Protein AF-A0A3D5KQB4-F1 (afdb_monomer)

Foldseek 3Di:
DVVVVVVVVVCVLLCVVVLVVQLVVVVVVCVVVVHDFDPLNSLLSSLVRSLVVLVVLLVVLVVDPDCDPDPSSNVCVVCVVVSVVVSVVSVVSSVVSVVVGDPVCVVVVVVVVVVVVVVVVVVVVVVVVD

Secondary structure (DSSP, 8-state):
-HHHHHHHHHHHHTTHHHHHHHHHHHHHHHHHTT----HHHHHHHHHHHHHHHHHHHHHHHHH--SPPSSHHHHHHHHTHHHHHHHHHHHHHHHHHHTTTS-HHHHHHHHHHHHHHHHHHHHHHHHHHT-

pLDDT: mean 89.69, std 10.33, range [49.34, 98.19]

Mean predicted aligned error: 5.53 Å

Radius of gyration: 17.67 Å; Cα contacts (8 Å, |Δi|>4): 71; chains: 1; bounding box: 45×29×46 Å

Solvent-accessible surface area (backbone atoms only — not comparable to full-atom values): 7120 Å² total; per-residue (Å²): 110,69,69,59,53,54,51,52,49,50,35,53,62,68,36,48,56,60,20,50,50,53,42,52,50,53,52,50,51,25,61,74,71,72,48,87,78,55,68,45,49,49,52,32,52,28,42,53,49,36,45,53,54,51,50,51,49,46,56,50,28,68,69,52,88,59,90,54,90,48,71,57,44,39,53,37,51,76,40,37,72,60,55,49,53,52,45,53,52,48,51,52,52,36,59,58,30,58,78,71,36,57,67,66,61,54,53,54,48,50,55,52,51,50,53,51,49,51,51,52,51,52,52,52,51,58,60,74,78,107

Structure (mmCIF, N/CA/C/O backbone):
data_AF-A0A3D5KQB4-F1
#
_entry.id   AF-A0A3D5KQB4-F1
#
loop_
_atom_site.group_PDB
_atom_site.id
_atom_site.type_symbol
_atom_site.label_atom_id
_atom_site.label_alt_id
_atom_site.label_comp_id
_atom_site.label_asym_id
_atom_site.label_entity_id
_atom_site.label_seq_id
_atom_site.pdbx_PDB_ins_code
_atom_site.Cartn_x
_atom_site.Cartn_y
_atom_site.Cartn_z
_atom_site.occupancy
_atom_site.B_iso_or_equiv
_atom_site.auth_seq_id
_atom_site.auth_comp_id
_atom_site.auth_asym_id
_atom_site.auth_atom_id
_atom_site.pdbx_PDB_model_num
ATOM 1 N N . MET A 1 1 ? 11.284 -7.329 27.596 1.00 75.19 1 MET A N 1
ATOM 2 C CA . MET A 1 1 ? 10.362 -8.082 26.713 1.00 75.19 1 MET A CA 1
ATOM 3 C C . MET A 1 1 ? 9.070 -7.320 26.430 1.00 75.19 1 MET A C 1
ATOM 5 O O . MET A 1 1 ? 8.734 -7.158 25.266 1.00 75.19 1 MET A O 1
ATOM 9 N N . GLU A 1 2 ? 8.393 -6.756 27.435 1.00 84.62 2 GLU A N 1
ATOM 10 C CA . GLU A 1 2 ? 7.126 -6.022 27.232 1.00 84.62 2 GLU A CA 1
ATOM 11 C C . GLU A 1 2 ? 7.194 -4.862 26.224 1.00 84.62 2 GLU A C 1
ATOM 13 O O . GLU A 1 2 ? 6.299 -4.716 25.395 1.00 84.62 2 GLU A O 1
ATOM 18 N N . LYS A 1 3 ? 8.268 -4.058 26.248 1.00 87.88 3 LYS A N 1
ATOM 19 C CA . LYS A 1 3 ? 8.459 -2.948 25.293 1.00 87.88 3 LYS A CA 1
ATOM 20 C C . LYS A 1 3 ? 8.483 -3.429 23.836 1.00 87.88 3 LYS A C 1
ATOM 22 O O . LYS A 1 3 ? 7.885 -2.791 22.978 1.00 87.88 3 LYS A O 1
ATOM 27 N N . LEU A 1 4 ? 9.121 -4.573 23.579 1.00 88.69 4 LEU A N 1
ATOM 28 C CA . LEU A 1 4 ? 9.220 -5.170 22.246 1.00 88.69 4 LEU A CA 1
ATOM 29 C C . LEU A 1 4 ? 7.846 -5.644 21.751 1.00 88.69 4 LEU A C 1
ATOM 31 O O . LEU A 1 4 ? 7.466 -5.375 20.617 1.00 88.69 4 LEU A O 1
ATOM 35 N N . ILE A 1 5 ? 7.070 -6.280 22.633 1.00 88.38 5 ILE A N 1
ATOM 36 C CA . ILE A 1 5 ? 5.712 -6.753 22.330 1.00 88.38 5 ILE A CA 1
ATOM 37 C C . ILE A 1 5 ? 4.782 -5.573 22.028 1.00 88.38 5 ILE A C 1
ATOM 39 O O . ILE A 1 5 ? 4.009 -5.630 21.074 1.00 88.38 5 ILE A O 1
ATOM 43 N N . ARG A 1 6 ? 4.863 -4.485 22.806 1.00 87.50 6 ARG A N 1
ATOM 44 C CA . ARG A 1 6 ? 4.078 -3.264 22.551 1.00 87.50 6 ARG A CA 1
ATOM 45 C C . ARG A 1 6 ? 4.448 -2.619 21.217 1.00 87.50 6 ARG A C 1
ATOM 47 O O . ARG A 1 6 ? 3.557 -2.209 20.482 1.00 87.50 6 ARG A O 1
ATOM 54 N N . PHE A 1 7 ? 5.739 -2.567 20.895 1.00 88.19 7 PHE A N 1
ATOM 55 C CA . PHE A 1 7 ? 6.213 -2.038 19.619 1.00 88.19 7 PHE A CA 1
ATOM 56 C C . PHE A 1 7 ? 5.708 -2.867 18.433 1.00 88.19 7 PHE A C 1
ATOM 58 O O . PHE A 1 7 ? 5.113 -2.316 17.512 1.00 88.19 7 PHE A O 1
ATOM 65 N N . TYR A 1 8 ? 5.848 -4.195 18.494 1.00 88.00 8 TYR A N 1
ATOM 66 C CA . TYR A 1 8 ? 5.308 -5.091 17.470 1.00 88.00 8 TYR A CA 1
ATOM 67 C C . TYR A 1 8 ? 3.790 -4.935 17.316 1.00 88.00 8 TYR A C 1
ATOM 69 O O . TYR A 1 8 ? 3.277 -4.857 16.203 1.00 88.00 8 TYR A O 1
ATOM 77 N N . ARG A 1 9 ? 3.065 -4.817 18.434 1.00 88.00 9 ARG A N 1
ATOM 78 C CA . ARG A 1 9 ? 1.617 -4.597 18.415 1.00 88.00 9 ARG A CA 1
ATOM 79 C C . ARG A 1 9 ? 1.245 -3.303 17.698 1.00 88.00 9 ARG A C 1
ATOM 81 O O . ARG A 1 9 ? 0.286 -3.303 16.938 1.00 88.00 9 ARG A O 1
ATOM 88 N N . LEU A 1 10 ? 1.997 -2.221 17.902 1.00 87.44 10 LEU A N 1
ATOM 89 C CA . LEU A 1 10 ? 1.764 -0.963 17.193 1.00 87.44 10 LEU A CA 1
ATOM 90 C C . LEU A 1 10 ? 1.974 -1.120 15.680 1.00 87.44 10 LEU A C 1
ATOM 92 O O . LEU A 1 10 ? 1.133 -0.665 14.908 1.00 87.44 10 LEU A O 1
ATOM 96 N N . LEU A 1 11 ? 3.050 -1.798 15.263 1.00 90.38 11 LEU A N 1
ATOM 97 C CA . LEU A 1 11 ? 3.305 -2.081 13.846 1.00 90.38 11 LEU A CA 1
ATOM 98 C C . LEU A 1 11 ? 2.168 -2.890 13.219 1.00 90.38 11 LEU A C 1
ATOM 100 O O . LEU A 1 11 ? 1.709 -2.542 12.136 1.00 90.38 11 LEU A O 1
ATOM 104 N N . ASN A 1 12 ? 1.682 -3.912 13.922 1.00 90.06 12 ASN A N 1
ATOM 105 C CA . ASN A 1 12 ? 0.568 -4.739 13.471 1.00 90.06 12 ASN A CA 1
ATOM 106 C C . ASN A 1 12 ? -0.759 -3.961 13.415 1.00 90.06 12 ASN A C 1
ATOM 108 O O . ASN A 1 12 ? -1.519 -4.092 12.458 1.00 90.06 12 ASN A O 1
ATOM 112 N N . ILE A 1 13 ? -1.032 -3.099 14.403 1.00 88.62 13 ILE A N 1
ATOM 113 C CA . ILE A 1 13 ? -2.219 -2.230 14.397 1.00 88.62 13 ILE A CA 1
ATOM 114 C C . ILE A 1 13 ? -2.198 -1.319 13.168 1.00 88.62 13 ILE A C 1
ATOM 116 O O . ILE A 1 13 ? -3.222 -1.194 12.502 1.00 88.62 13 ILE A O 1
ATOM 120 N N . LEU A 1 14 ? -1.041 -0.736 12.849 1.00 90.31 14 LEU A N 1
ATOM 121 C CA . LEU A 1 14 ? -0.833 0.132 11.688 1.00 90.31 14 LEU A CA 1
ATOM 122 C C . LEU A 1 14 ? -0.602 -0.634 10.372 1.00 90.31 14 LEU A C 1
ATOM 124 O O . LEU A 1 14 ? -0.347 -0.005 9.348 1.00 90.31 14 LEU A O 1
ATOM 128 N N . SER A 1 15 ? -0.684 -1.969 10.387 1.00 93.81 15 SER A N 1
ATOM 129 C CA . SER A 1 15 ? -0.481 -2.860 9.232 1.00 93.81 15 SER A CA 1
ATOM 130 C C . SER A 1 15 ? 0.896 -2.738 8.553 1.00 93.81 15 SER A C 1
ATOM 132 O O . SER A 1 15 ? 1.048 -3.058 7.375 1.00 93.81 15 SER A O 1
ATOM 134 N N . ILE A 1 16 ? 1.917 -2.280 9.284 1.00 94.44 16 ILE A N 1
ATOM 135 C CA . ILE A 1 16 ? 3.280 -2.088 8.762 1.00 94.44 16 ILE A CA 1
ATOM 136 C C . ILE A 1 16 ? 3.962 -3.429 8.476 1.00 94.44 16 ILE A C 1
ATOM 138 O O . ILE A 1 16 ? 4.724 -3.553 7.521 1.00 94.44 16 ILE A O 1
ATOM 142 N N . ASP A 1 17 ? 3.670 -4.445 9.283 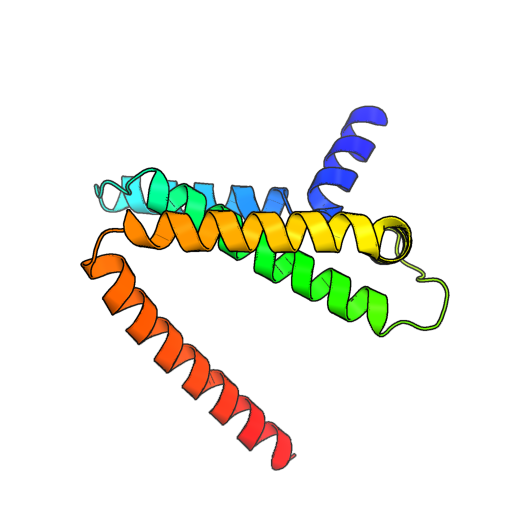1.00 94.94 17 ASP A N 1
ATOM 143 C CA . ASP A 1 17 ? 4.114 -5.823 9.071 1.00 94.94 17 ASP A CA 1
ATOM 144 C C . ASP A 1 17 ? 3.618 -6.386 7.732 1.00 94.94 17 ASP A C 1
ATOM 146 O O . ASP A 1 17 ? 4.405 -6.949 6.971 1.00 94.94 17 ASP A O 1
ATOM 150 N N . VAL A 1 18 ? 2.342 -6.163 7.406 1.00 95.56 18 VAL A N 1
ATOM 151 C CA . VAL A 1 18 ? 1.742 -6.565 6.126 1.00 95.56 18 VAL A CA 1
ATOM 152 C C . VAL A 1 18 ? 2.399 -5.826 4.959 1.00 95.56 18 VAL A C 1
ATOM 154 O O . VAL A 1 18 ? 2.775 -6.452 3.967 1.00 95.56 18 VAL A O 1
ATOM 157 N N . THR A 1 19 ? 2.604 -4.512 5.088 1.00 97.25 19 THR A N 1
ATOM 158 C CA . THR A 1 19 ? 3.286 -3.695 4.074 1.00 97.25 19 THR A CA 1
ATOM 159 C C . THR A 1 19 ? 4.707 -4.184 3.797 1.00 97.25 19 THR A C 1
ATOM 161 O O . THR A 1 19 ? 5.083 -4.382 2.640 1.00 97.25 19 THR A O 1
ATOM 164 N N . ILE A 1 20 ? 5.499 -4.422 4.848 1.00 97.12 20 ILE A N 1
ATOM 165 C CA . ILE A 1 20 ? 6.862 -4.953 4.715 1.00 97.12 20 ILE A CA 1
ATOM 166 C C . ILE A 1 20 ? 6.821 -6.345 4.083 1.00 97.12 20 ILE A C 1
ATOM 168 O O . ILE A 1 20 ? 7.604 -6.620 3.176 1.00 97.12 20 ILE A O 1
ATOM 172 N N . GLY A 1 21 ? 5.886 -7.199 4.507 1.00 97.75 21 GLY A N 1
ATOM 173 C CA . GLY A 1 21 ? 5.690 -8.525 3.929 1.00 97.75 21 GLY A CA 1
ATOM 174 C C . GLY A 1 21 ? 5.453 -8.474 2.419 1.00 97.75 21 GLY A C 1
ATOM 175 O O . GLY A 1 21 ? 6.097 -9.219 1.682 1.00 97.75 21 GLY A O 1
ATOM 176 N N . ALA A 1 22 ? 4.616 -7.551 1.938 1.00 97.81 22 ALA A N 1
ATOM 177 C CA . ALA A 1 22 ? 4.357 -7.376 0.509 1.00 97.81 22 ALA A CA 1
ATOM 178 C C . ALA A 1 22 ? 5.615 -6.955 -0.272 1.00 97.81 22 ALA A C 1
ATOM 180 O O . ALA A 1 22 ? 5.928 -7.544 -1.310 1.00 97.81 22 ALA A O 1
ATOM 181 N N . VAL A 1 23 ? 6.376 -5.984 0.245 1.00 98.00 23 VAL A N 1
ATOM 182 C CA . VAL A 1 23 ? 7.628 -5.522 -0.381 1.00 98.00 23 VAL A CA 1
ATOM 183 C C . VAL A 1 23 ? 8.681 -6.632 -0.396 1.00 98.00 23 VAL A C 1
ATOM 185 O O . VAL A 1 23 ? 9.314 -6.864 -1.426 1.00 98.00 23 VAL A O 1
ATOM 188 N N . VAL A 1 24 ? 8.842 -7.366 0.710 1.00 98.12 24 VAL A N 1
ATOM 189 C CA . VAL A 1 24 ? 9.765 -8.508 0.798 1.00 98.12 24 VAL A CA 1
ATOM 190 C C . VAL A 1 24 ? 9.373 -9.604 -0.192 1.00 98.12 24 VAL A C 1
ATOM 192 O O . VAL A 1 24 ? 10.247 -10.116 -0.888 1.00 98.12 24 VAL A O 1
ATOM 195 N N . CYS A 1 25 ? 8.081 -9.923 -0.324 1.00 98.00 25 CYS A N 1
ATOM 196 C CA . CYS A 1 25 ? 7.599 -10.875 -1.328 1.00 98.00 25 CYS A CA 1
ATOM 197 C C . CYS A 1 25 ? 7.945 -10.418 -2.751 1.00 98.00 25 CYS A C 1
ATOM 199 O O . CYS A 1 25 ? 8.469 -11.203 -3.540 1.00 98.00 25 CYS A O 1
ATOM 201 N N . ALA A 1 26 ? 7.716 -9.144 -3.077 1.00 97.12 26 ALA A N 1
ATOM 202 C CA . ALA A 1 26 ? 8.067 -8.603 -4.388 1.00 97.12 26 ALA A CA 1
ATOM 203 C C . ALA A 1 26 ? 9.577 -8.681 -4.655 1.00 97.12 26 ALA A C 1
ATOM 205 O O . ALA A 1 26 ? 9.989 -9.094 -5.736 1.00 97.12 26 ALA A O 1
ATOM 206 N N . MET A 1 27 ? 10.411 -8.353 -3.665 1.00 97.75 27 MET A N 1
ATOM 207 C CA . MET A 1 27 ? 11.868 -8.479 -3.774 1.00 97.75 27 MET A CA 1
ATOM 208 C C . MET A 1 27 ? 12.328 -9.937 -3.901 1.00 97.75 27 MET A C 1
ATOM 210 O O . MET A 1 27 ? 13.281 -10.213 -4.629 1.00 97.75 27 ME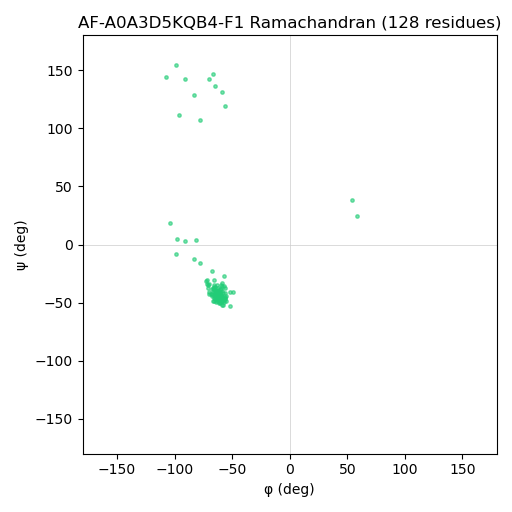T A O 1
ATOM 214 N N . PHE A 1 28 ? 11.664 -10.872 -3.221 1.00 98.19 28 PHE A N 1
ATOM 215 C CA . PHE A 1 28 ? 11.926 -12.302 -3.357 1.00 98.19 28 PHE A CA 1
ATOM 216 C C . PHE A 1 28 ? 11.669 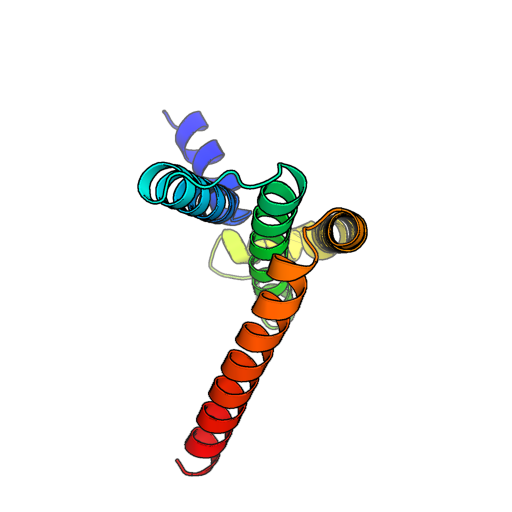-12.769 -4.794 1.00 98.19 28 PHE A C 1
ATOM 218 O O . PHE A 1 28 ? 12.559 -13.355 -5.409 1.00 98.19 28 PHE A O 1
ATOM 225 N N . PHE A 1 29 ? 10.509 -12.435 -5.368 1.00 97.44 29 PHE A N 1
ATOM 226 C CA . PHE A 1 29 ? 10.204 -12.767 -6.762 1.00 97.44 29 PHE A CA 1
ATOM 227 C C . PHE A 1 29 ? 11.116 -12.043 -7.754 1.00 97.44 29 PHE A C 1
ATOM 229 O O . PHE A 1 29 ? 11.540 -12.645 -8.736 1.00 97.44 29 PHE A O 1
ATOM 236 N N . ALA A 1 30 ? 11.484 -10.791 -7.474 1.00 96.88 30 ALA A N 1
ATOM 237 C CA . ALA A 1 30 ? 12.453 -10.053 -8.278 1.00 96.88 30 ALA A CA 1
ATOM 238 C C . ALA A 1 30 ? 13.788 -10.801 -8.377 1.00 96.88 30 ALA A C 1
ATOM 240 O O . ALA A 1 30 ? 14.337 -10.961 -9.465 1.00 96.88 30 ALA A O 1
ATOM 241 N N . ARG A 1 31 ? 14.278 -11.329 -7.246 1.00 97.38 31 ARG A N 1
ATOM 242 C CA . ARG A 1 31 ? 15.485 -12.163 -7.218 1.00 97.38 31 ARG A CA 1
ATOM 243 C C . ARG A 1 31 ? 15.284 -13.500 -7.924 1.00 97.38 31 ARG A C 1
ATOM 245 O O . ARG A 1 31 ? 16.157 -13.896 -8.688 1.00 97.38 31 ARG A O 1
ATOM 252 N N . LEU A 1 32 ? 14.158 -14.173 -7.688 1.00 98.19 32 LEU A N 1
ATOM 253 C CA . LEU A 1 32 ? 13.861 -15.483 -8.272 1.00 98.19 32 LEU A CA 1
ATOM 254 C C . LEU A 1 32 ? 13.821 -15.436 -9.806 1.00 98.19 32 LEU A C 1
ATOM 256 O O . LEU A 1 32 ? 14.406 -16.293 -10.460 1.00 98.19 32 LEU A O 1
ATOM 260 N N . PHE A 1 33 ? 13.171 -14.419 -10.372 1.00 97.38 33 PHE A N 1
ATOM 261 C CA . PHE A 1 33 ? 13.041 -14.230 -11.819 1.00 97.38 33 PHE A CA 1
ATOM 262 C C . PHE A 1 33 ? 14.154 -13.372 -12.433 1.00 97.38 33 PHE A C 1
ATOM 264 O O . PHE A 1 33 ? 14.109 -13.088 -13.626 1.00 97.38 33 PHE A O 1
ATOM 271 N N . GLN A 1 34 ? 15.141 -12.952 -11.634 1.00 97.19 34 GLN A N 1
ATOM 272 C CA . GLN A 1 34 ? 16.255 -12.097 -12.063 1.00 97.19 34 GLN A CA 1
ATOM 273 C C . GLN A 1 34 ? 15.800 -10.788 -12.738 1.00 97.19 34 GLN A C 1
ATOM 275 O O . GLN A 1 34 ? 16.409 -10.313 -13.695 1.00 97.19 34 GLN A O 1
ATOM 280 N N . VAL A 1 35 ? 14.725 -10.181 -12.226 1.00 95.00 35 VAL A N 1
ATOM 281 C CA . VAL A 1 35 ? 14.181 -8.911 -12.724 1.00 95.00 35 VAL A CA 1
ATOM 282 C C . VAL A 1 35 ? 14.469 -7.766 -11.759 1.00 95.00 35 VAL A C 1
ATOM 284 O O . VAL A 1 35 ? 14.402 -7.914 -10.540 1.00 95.00 35 VAL A O 1
ATOM 287 N N . THR A 1 36 ? 14.734 -6.579 -12.302 1.00 93.56 36 THR A N 1
ATOM 288 C CA . THR A 1 36 ? 14.982 -5.375 -11.497 1.00 93.56 36 THR A CA 1
ATOM 289 C C . THR A 1 36 ? 13.712 -4.543 -11.358 1.00 93.56 36 THR A C 1
ATOM 291 O O . THR A 1 36 ? 13.262 -3.901 -12.314 1.00 93.56 36 THR A O 1
ATOM 294 N N . ILE A 1 37 ? 13.166 -4.488 -10.143 1.00 93.50 37 ILE A N 1
ATOM 295 C CA . ILE A 1 37 ? 12.072 -3.576 -9.794 1.00 93.50 37 ILE A CA 1
ATOM 296 C C . ILE A 1 37 ? 12.669 -2.206 -9.456 1.00 93.50 37 ILE A C 1
ATOM 298 O O . ILE A 1 37 ? 13.596 -2.105 -8.654 1.00 93.50 37 ILE A O 1
ATOM 302 N N . LEU A 1 38 ? 12.152 -1.143 -10.078 1.00 93.88 38 LEU A N 1
ATOM 303 C CA . LEU A 1 38 ? 12.575 0.218 -9.744 1.00 93.88 38 LEU A CA 1
ATOM 304 C C . LEU A 1 38 ? 12.125 0.580 -8.319 1.00 93.88 38 LEU A C 1
ATOM 306 O O . LEU A 1 38 ? 11.021 0.189 -7.932 1.00 93.88 38 LEU A O 1
ATOM 310 N N . PRO A 1 39 ? 12.900 1.389 -7.573 1.00 94.81 39 PRO A N 1
ATOM 311 C CA . PRO A 1 39 ? 12.526 1.813 -6.223 1.00 94.81 39 PRO A CA 1
ATOM 312 C C . PRO A 1 39 ? 11.120 2.417 -6.146 1.00 94.81 39 PRO A C 1
ATOM 314 O O . PRO A 1 39 ? 10.361 2.073 -5.248 1.00 94.81 39 PRO A O 1
ATOM 317 N N . TYR A 1 40 ? 10.736 3.230 -7.134 1.00 94.75 40 TYR A N 1
ATOM 318 C CA . TYR A 1 40 ? 9.406 3.842 -7.225 1.00 94.75 40 TYR A CA 1
ATOM 319 C C . TYR A 1 40 ? 8.270 2.806 -7.261 1.00 94.75 40 TYR A C 1
ATOM 321 O O . TYR A 1 40 ? 7.232 3.005 -6.642 1.00 94.75 40 TYR A O 1
ATOM 329 N N . GLY A 1 41 ? 8.487 1.657 -7.913 1.00 93.88 41 GLY A N 1
ATOM 330 C CA . GLY A 1 41 ? 7.518 0.558 -7.935 1.00 93.88 41 GLY A CA 1
ATOM 331 C C . GLY A 1 41 ? 7.398 -0.160 -6.589 1.00 93.88 41 GLY A C 1
ATOM 332 O O . GLY A 1 41 ? 6.296 -0.519 -6.189 1.00 93.88 41 GLY A O 1
ATOM 333 N N . LEU A 1 42 ? 8.508 -0.330 -5.860 1.00 96.00 42 LEU A N 1
ATOM 334 C CA . LEU A 1 42 ? 8.485 -0.911 -4.510 1.00 96.00 42 LEU A CA 1
ATOM 335 C C . LEU A 1 42 ? 7.839 0.037 -3.493 1.00 96.00 42 LEU A C 1
ATOM 337 O O . LEU A 1 42 ? 7.065 -0.411 -2.649 1.00 96.00 42 LEU A O 1
ATOM 341 N N . ILE A 1 43 ? 8.134 1.338 -3.590 1.00 96.31 43 ILE A N 1
ATOM 342 C CA . ILE A 1 43 ? 7.510 2.375 -2.760 1.00 96.31 43 ILE A CA 1
ATOM 343 C C . ILE A 1 43 ? 6.008 2.408 -3.029 1.00 96.31 43 IL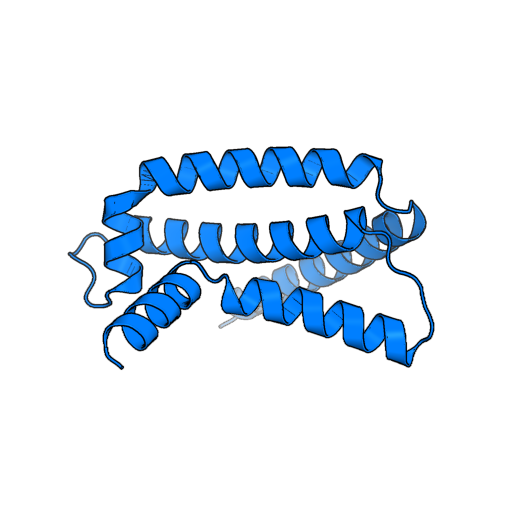E A C 1
ATOM 345 O O . ILE A 1 43 ? 5.236 2.369 -2.076 1.00 96.31 43 ILE A O 1
ATOM 349 N N . SER A 1 44 ? 5.602 2.416 -4.302 1.00 95.94 44 SER A N 1
ATOM 350 C CA . SER A 1 44 ? 4.187 2.417 -4.669 1.00 95.94 44 SER A CA 1
ATOM 351 C C . SER A 1 44 ? 3.474 1.161 -4.168 1.00 95.94 44 SER A C 1
ATOM 353 O O . SER A 1 44 ? 2.468 1.270 -3.480 1.00 95.94 44 SER A O 1
ATOM 355 N N . LEU A 1 45 ? 4.057 -0.032 -4.352 1.00 96.06 45 LEU A N 1
ATOM 356 C CA . LEU A 1 45 ? 3.508 -1.274 -3.794 1.00 96.06 45 LEU A CA 1
ATOM 357 C C . LEU A 1 45 ? 3.304 -1.187 -2.273 1.00 96.06 45 LEU A C 1
ATOM 359 O O . LEU A 1 45 ? 2.236 -1.534 -1.769 1.00 96.06 45 LEU A O 1
ATOM 363 N N . GLY A 1 46 ? 4.321 -0.729 -1.539 1.00 97.69 46 GLY A N 1
ATOM 364 C CA . GLY A 1 46 ? 4.242 -0.607 -0.087 1.00 97.69 46 GLY A CA 1
ATOM 365 C C . GLY A 1 46 ? 3.183 0.405 0.362 1.00 97.69 46 GLY A C 1
ATOM 366 O O . GLY A 1 46 ? 2.382 0.108 1.252 1.00 97.69 46 GLY A O 1
ATOM 367 N N . LEU A 1 47 ? 3.144 1.578 -0.276 1.00 97.56 47 LEU A N 1
ATOM 368 C CA . LEU A 1 47 ? 2.156 2.615 0.011 1.00 97.56 47 LEU A CA 1
ATOM 369 C C . LEU A 1 47 ? 0.745 2.144 -0.322 1.00 97.56 47 LEU A C 1
ATOM 371 O O . LEU A 1 47 ? -0.115 2.228 0.546 1.00 97.56 47 LEU A O 1
ATOM 375 N N . THR A 1 48 ? 0.510 1.584 -1.508 1.00 96.69 48 THR A N 1
ATOM 376 C CA . THR A 1 48 ? -0.802 1.070 -1.915 1.00 96.69 48 THR A CA 1
ATOM 377 C C . THR A 1 48 ? -1.321 0.023 -0.923 1.00 96.69 48 THR A C 1
ATOM 379 O O . THR A 1 48 ? -2.462 0.122 -0.472 1.00 96.69 48 THR A O 1
ATOM 382 N N . VAL A 1 49 ? -0.493 -0.952 -0.517 1.00 97.44 49 VAL A N 1
ATOM 383 C CA . VAL A 1 49 ? -0.887 -1.959 0.489 1.00 97.44 49 VAL A CA 1
ATOM 384 C C . VAL A 1 49 ? -1.243 -1.287 1.814 1.00 97.44 49 VAL A C 1
ATOM 386 O O . VAL A 1 49 ? -2.303 -1.559 2.379 1.00 97.44 49 VAL A O 1
ATOM 389 N N . TRP A 1 50 ? -0.400 -0.370 2.291 1.00 98.00 50 TRP A N 1
ATOM 390 C CA . TRP A 1 50 ? -0.654 0.347 3.538 1.00 98.00 50 TRP A CA 1
ATOM 391 C C . TRP A 1 50 ? -1.940 1.188 3.484 1.00 98.00 50 TRP A C 1
ATOM 393 O O . TRP A 1 50 ? -2.727 1.171 4.432 1.00 98.00 50 TRP A O 1
ATOM 403 N N . ILE A 1 51 ? -2.178 1.883 2.368 1.00 97.56 51 ILE A N 1
ATOM 404 C CA . ILE A 1 51 ? -3.365 2.704 2.107 1.00 97.56 51 ILE A CA 1
ATOM 405 C C . ILE A 1 51 ? -4.623 1.839 2.160 1.00 97.56 51 ILE A C 1
ATOM 407 O O . ILE A 1 51 ? -5.559 2.192 2.872 1.00 97.56 51 ILE A O 1
ATOM 411 N N . ILE A 1 52 ? -4.646 0.702 1.454 1.00 95.69 52 ILE A N 1
ATOM 412 C CA . ILE A 1 52 ? -5.814 -0.190 1.404 1.00 95.69 52 ILE A CA 1
ATOM 413 C C . ILE A 1 52 ? -6.162 -0.702 2.804 1.00 95.69 52 ILE A C 1
ATOM 415 O O . ILE A 1 52 ? -7.312 -0.586 3.224 1.00 95.69 52 ILE A O 1
ATOM 419 N N . TYR A 1 53 ? -5.177 -1.213 3.549 1.00 94.31 53 TYR A N 1
ATOM 420 C CA . TYR A 1 53 ? -5.416 -1.732 4.898 1.00 94.31 53 TYR A CA 1
ATOM 421 C C . TYR A 1 53 ? -5.833 -0.627 5.875 1.00 94.31 53 TYR A C 1
ATOM 423 O O . TYR A 1 53 ? -6.792 -0.798 6.622 1.00 94.31 53 TYR A O 1
ATOM 431 N N . THR A 1 54 ? -5.164 0.528 5.850 1.00 93.25 54 THR A N 1
ATOM 432 C CA . THR A 1 54 ? -5.503 1.650 6.739 1.00 93.25 54 THR A CA 1
ATOM 433 C C . THR A 1 54 ? -6.892 2.209 6.429 1.00 93.25 54 THR A C 1
ATOM 435 O O . THR A 1 54 ? -7.656 2.511 7.347 1.00 93.25 54 THR A O 1
ATOM 438 N N . ALA A 1 55 ? -7.252 2.323 5.147 1.00 93.62 55 ALA A N 1
ATOM 439 C CA . ALA A 1 55 ? -8.583 2.745 4.727 1.00 93.62 55 ALA A CA 1
ATOM 440 C C . ALA A 1 55 ? -9.660 1.764 5.209 1.00 93.62 55 ALA A C 1
ATOM 442 O O . ALA A 1 55 ? -10.667 2.207 5.757 1.00 93.62 55 ALA A O 1
ATOM 443 N N . ASP A 1 56 ? -9.433 0.455 5.069 1.00 90.00 56 ASP A N 1
ATOM 444 C CA . ASP A 1 56 ? -10.329 -0.594 5.566 1.00 90.00 56 ASP A CA 1
ATOM 445 C C . ASP A 1 56 ? -10.561 -0.466 7.084 1.00 90.00 56 ASP A C 1
ATOM 447 O O . ASP A 1 56 ? -11.704 -0.343 7.532 1.00 90.00 56 ASP A O 1
ATOM 451 N N . HIS A 1 57 ? -9.493 -0.322 7.886 1.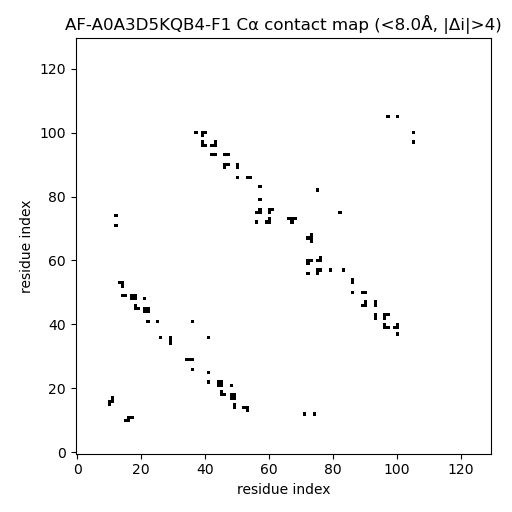00 88.38 57 HIS A N 1
ATOM 452 C CA . HIS A 1 57 ? -9.632 -0.143 9.343 1.00 88.38 57 HIS A CA 1
ATOM 453 C C . HIS A 1 57 ? -10.309 1.162 9.739 1.00 88.38 57 HIS A C 1
ATOM 455 O O . HIS A 1 57 ? -11.041 1.184 10.730 1.00 88.38 57 HIS A O 1
ATOM 461 N N . LEU A 1 58 ? -10.096 2.252 8.999 1.00 88.75 58 LEU A N 1
ATOM 462 C CA . LEU A 1 58 ? -10.805 3.508 9.246 1.00 88.75 58 LEU A CA 1
ATOM 463 C C . LEU A 1 58 ? -12.295 3.383 8.901 1.00 88.75 58 LEU A C 1
ATOM 465 O O . LEU A 1 58 ? -13.144 3.844 9.668 1.00 88.75 58 LEU A O 1
ATOM 469 N N . LEU A 1 59 ? -12.638 2.737 7.784 1.00 86.94 59 LEU A N 1
ATOM 470 C CA . LEU A 1 59 ? -14.029 2.489 7.403 1.00 86.94 59 LEU A CA 1
ATOM 471 C C . LEU A 1 59 ? -14.750 1.628 8.446 1.00 86.94 59 LEU A C 1
ATOM 473 O O . LEU A 1 59 ? -15.885 1.943 8.813 1.00 86.94 59 LEU A O 1
ATOM 477 N N . ASP A 1 60 ? -14.090 0.602 8.973 1.00 84.50 60 ASP A N 1
ATOM 478 C CA . ASP A 1 60 ? -14.643 -0.244 10.030 1.00 84.50 60 ASP A CA 1
ATOM 479 C C . ASP A 1 60 ? -14.753 0.494 11.367 1.00 84.50 60 ASP A C 1
ATOM 481 O O . ASP A 1 60 ? -15.802 0.454 12.016 1.00 84.50 60 ASP A O 1
ATOM 485 N N . ALA A 1 61 ? -13.736 1.276 11.741 1.00 82.31 61 ALA A N 1
ATOM 486 C CA . ALA A 1 61 ? -13.775 2.133 12.925 1.00 82.31 61 ALA A CA 1
ATOM 487 C C . ALA A 1 61 ? -14.950 3.127 12.893 1.00 82.31 61 ALA A C 1
ATOM 489 O O . ALA A 1 61 ? -15.552 3.386 13.938 1.00 82.31 61 ALA A O 1
ATOM 490 N N . ARG A 1 62 ? -15.307 3.645 11.706 1.00 79.94 62 ARG A N 1
ATOM 491 C CA . ARG A 1 62 ? -16.454 4.548 11.503 1.00 79.94 62 ARG A CA 1
ATOM 492 C C . ARG A 1 62 ? -17.806 3.839 11.628 1.00 79.94 62 ARG A C 1
ATOM 494 O O . ARG A 1 62 ? -18.768 4.454 12.081 1.00 79.94 62 ARG A O 1
ATOM 501 N N . LYS A 1 63 ? -17.912 2.573 11.212 1.00 75.81 63 LYS A N 1
ATOM 502 C CA . LYS A 1 63 ? -19.173 1.807 11.269 1.00 75.81 63 LYS A CA 1
ATOM 503 C C . LYS A 1 63 ? -19.542 1.403 12.700 1.00 75.81 63 LYS A C 1
ATOM 505 O O . LYS A 1 63 ? -20.724 1.334 13.038 1.00 75.81 63 LYS A O 1
ATOM 510 N N . ILE A 1 64 ? -18.555 1.171 13.561 1.00 72.00 64 ILE A N 1
ATOM 511 C CA . ILE A 1 64 ? -18.780 0.726 14.940 1.00 72.00 64 ILE A CA 1
ATOM 512 C C . ILE A 1 64 ? -19.208 1.916 15.823 1.00 72.00 64 ILE A C 1
ATOM 514 O O . ILE A 1 64 ? -18.394 2.753 16.192 1.00 72.00 64 ILE A O 1
ATOM 518 N N . HIS A 1 65 ? -20.489 1.967 16.208 1.00 55.94 65 HIS A N 1
ATOM 519 C CA . HIS A 1 65 ? -21.053 3.024 17.073 1.00 55.94 65 HIS A CA 1
ATOM 520 C C . HIS A 1 65 ? -20.835 2.791 18.583 1.00 55.94 65 HIS A C 1
ATOM 522 O O . HIS A 1 65 ? -21.061 3.690 19.389 1.00 55.94 65 HIS A O 1
ATOM 528 N N . LYS A 1 66 ? -20.410 1.588 18.991 1.00 58.12 66 LYS A N 1
ATOM 529 C CA . LYS A 1 66 ? -20.100 1.237 20.391 1.00 58.12 66 LYS A CA 1
ATOM 530 C C . LYS A 1 66 ? -18.585 1.323 20.637 1.00 58.12 66 LYS A C 1
ATOM 532 O O . LYS A 1 66 ? -17.826 1.146 19.689 1.00 58.12 66 LYS A O 1
ATOM 537 N N . PRO A 1 67 ? -18.103 1.555 21.872 1.00 56.91 67 PRO A N 1
ATOM 538 C CA . PRO A 1 67 ? -16.670 1.494 22.149 1.00 56.91 67 PRO A CA 1
ATOM 539 C C . PRO A 1 67 ? -16.129 0.125 21.728 1.00 56.91 67 PRO A C 1
ATOM 541 O O . PRO A 1 67 ? -16.592 -0.910 22.211 1.00 56.91 67 PRO A O 1
ATOM 544 N N . ALA A 1 68 ? -15.191 0.119 20.781 1.00 60.12 68 ALA A N 1
ATOM 545 C CA . ALA A 1 68 ? -14.730 -1.124 20.192 1.00 60.12 68 ALA A CA 1
ATOM 546 C C . ALA A 1 68 ? -14.017 -2.013 21.229 1.00 60.12 68 ALA A C 1
ATOM 548 O O . ALA A 1 68 ? -13.201 -1.552 22.040 1.00 60.12 68 ALA A O 1
ATOM 549 N N . SER A 1 69 ? -14.331 -3.309 21.191 1.00 61.22 69 SER A N 1
ATOM 550 C CA . SER A 1 69 ? -13.805 -4.319 22.116 1.00 61.22 69 SER A CA 1
ATOM 551 C C . SER A 1 69 ? -12.328 -4.637 21.867 1.00 61.22 69 SER A C 1
ATOM 553 O O . SER A 1 69 ? -11.597 -4.924 22.807 1.00 61.22 69 SER A O 1
ATOM 555 N N . THR A 1 70 ? -11.862 -4.536 20.619 1.00 71.44 70 THR A N 1
ATOM 556 C CA . THR A 1 70 ? -10.460 -4.795 20.252 1.00 71.44 70 THR A CA 1
ATOM 557 C C . THR A 1 70 ? -9.606 -3.526 20.314 1.00 71.44 70 THR A C 1
ATOM 559 O O . THR A 1 70 ? -10.049 -2.466 19.860 1.00 71.44 70 THR A O 1
ATOM 562 N N . GLU A 1 71 ? -8.350 -3.641 20.757 1.00 73.62 71 GLU A N 1
ATOM 563 C CA . GLU A 1 71 ? -7.396 -2.516 20.800 1.00 73.62 71 GLU A CA 1
ATOM 564 C C . GLU A 1 71 ? -7.195 -1.838 19.435 1.00 73.62 71 GLU A C 1
ATOM 566 O O . GLU A 1 71 ? -7.125 -0.612 19.365 1.00 73.62 71 GLU A O 1
ATOM 571 N N . ARG A 1 72 ? -7.182 -2.612 18.339 1.00 70.31 72 ARG A N 1
ATOM 572 C CA . ARG A 1 72 ? -6.989 -2.099 16.972 1.00 70.31 72 ARG A CA 1
ATOM 573 C C . ARG A 1 72 ? -8.054 -1.076 16.573 1.00 70.31 72 ARG A C 1
ATOM 575 O O . ARG A 1 72 ? -7.720 0.030 16.155 1.00 70.31 72 ARG A O 1
ATOM 582 N N . HIS A 1 73 ? -9.327 -1.427 16.735 1.00 73.31 73 HIS A N 1
ATOM 583 C CA . HIS A 1 73 ? -10.439 -0.535 16.406 1.00 73.31 73 HIS A CA 1
ATOM 584 C C . HIS A 1 73 ? -10.471 0.698 17.315 1.00 73.31 73 HIS A C 1
ATOM 586 O O . HIS A 1 73 ? -10.718 1.801 16.837 1.00 73.31 73 HIS A O 1
ATOM 592 N N . ARG A 1 74 ? -10.156 0.542 18.608 1.00 78.62 74 ARG A N 1
ATOM 593 C CA . ARG A 1 74 ? -10.089 1.668 19.551 1.00 78.62 74 ARG A CA 1
ATOM 594 C C . ARG A 1 74 ? -9.022 2.682 19.151 1.00 78.62 74 ARG A C 1
ATOM 596 O O . ARG A 1 74 ? -9.296 3.879 19.149 1.00 78.62 74 ARG A O 1
ATOM 603 N N . PHE A 1 75 ? -7.838 2.207 18.767 1.00 80.25 75 PHE A N 1
ATOM 604 C CA . PHE A 1 75 ? -6.755 3.068 18.300 1.00 80.25 75 PHE A CA 1
ATOM 605 C C . PHE A 1 75 ? -7.164 3.876 17.057 1.00 80.25 75 PHE A C 1
ATOM 607 O O . PHE A 1 75 ? -6.930 5.084 17.010 1.00 80.25 75 PHE A O 1
ATOM 614 N N . HIS A 1 76 ? -7.828 3.236 16.088 1.00 80.56 76 HIS A N 1
ATOM 615 C CA . HIS A 1 76 ? -8.291 3.894 14.860 1.00 80.56 76 HIS A CA 1
ATOM 616 C C . HIS A 1 76 ? -9.455 4.860 15.101 1.00 80.56 76 HIS A C 1
ATOM 618 O O . HIS A 1 76 ? -9.504 5.909 14.468 1.00 80.56 76 HIS A O 1
ATOM 624 N N . GLN A 1 77 ? -10.360 4.562 16.039 1.00 78.81 77 GLN A N 1
ATOM 625 C CA . GLN A 1 77 ? -11.423 5.488 16.442 1.00 78.81 77 GLN A CA 1
ATOM 626 C C . GLN A 1 77 ? -10.855 6.737 17.128 1.00 78.81 77 GLN A C 1
ATOM 628 O O . GLN A 1 77 ? -11.231 7.855 16.784 1.00 78.81 77 GLN A O 1
ATOM 633 N N . GLN A 1 78 ? -9.923 6.562 18.068 1.00 85.19 78 GLN A N 1
ATOM 634 C CA . GLN A 1 78 ? -9.322 7.669 18.822 1.00 85.19 78 GLN A CA 1
ATOM 635 C C . GLN A 1 78 ? -8.458 8.577 17.939 1.00 85.19 78 GLN A C 1
ATOM 637 O O . GLN A 1 78 ? -8.492 9.795 18.093 1.00 85.19 78 GLN A O 1
ATOM 642 N N . ASN A 1 79 ? -7.721 8.000 16.986 1.00 87.38 79 ASN A N 1
ATOM 643 C CA . ASN A 1 79 ? -6.792 8.731 16.121 1.00 87.38 79 ASN A CA 1
ATOM 644 C C . ASN A 1 79 ? -7.338 8.957 14.704 1.00 87.38 79 ASN A C 1
ATOM 646 O O . ASN A 1 79 ? -6.570 9.258 13.792 1.00 87.38 79 ASN A O 1
ATOM 650 N N . PHE A 1 80 ? -8.654 8.831 14.504 1.00 88.75 80 PHE A N 1
ATOM 651 C CA . PHE A 1 80 ? -9.279 8.790 13.180 1.00 88.75 80 PHE A CA 1
ATOM 652 C C . PHE A 1 80 ? -8.865 9.956 12.276 1.00 88.75 80 PHE A C 1
ATOM 654 O O . PHE A 1 80 ? -8.396 9.741 11.163 1.00 88.75 80 PHE A O 1
ATOM 661 N N . LYS A 1 81 ? -9.000 11.203 12.757 1.00 88.00 81 LYS A N 1
ATOM 662 C CA . LYS A 1 81 ? -8.674 12.403 11.963 1.00 88.00 81 LYS A CA 1
ATOM 663 C C . LYS A 1 81 ? -7.195 12.452 11.580 1.00 88.00 81 LYS A C 1
ATOM 665 O O . LYS A 1 81 ? -6.871 12.800 10.452 1.00 88.00 81 LYS A O 1
ATOM 670 N N . PHE A 1 82 ? -6.317 12.092 12.512 1.00 90.88 82 PHE A N 1
ATOM 671 C CA . PHE A 1 82 ? -4.875 12.073 12.285 1.00 90.88 82 PHE A CA 1
ATOM 672 C C . PHE A 1 82 ? -4.492 11.013 11.246 1.00 90.88 82 PHE A C 1
ATOM 674 O O . PHE A 1 82 ? -3.823 11.327 10.265 1.00 90.88 82 PHE A O 1
ATOM 681 N N . LEU A 1 83 ? -4.992 9.785 11.407 1.00 91.00 83 LEU A N 1
ATOM 682 C CA . LEU A 1 83 ? -4.762 8.696 10.457 1.00 91.00 83 LEU A CA 1
ATOM 683 C C . LEU A 1 83 ? -5.360 8.995 9.080 1.00 91.00 83 LEU A C 1
ATOM 685 O O . LEU A 1 83 ? -4.746 8.655 8.076 1.00 91.00 83 LEU A O 1
ATOM 689 N N . LEU A 1 84 ? -6.506 9.677 9.015 1.00 93.25 84 LEU A N 1
ATOM 690 C CA . LEU A 1 84 ? -7.101 10.109 7.752 1.00 93.25 84 LEU A CA 1
ATOM 691 C C . LEU A 1 84 ? -6.206 11.113 7.012 1.00 93.25 84 LEU A C 1
ATOM 693 O O . LEU A 1 84 ? -6.028 10.988 5.806 1.00 93.25 84 LEU A O 1
ATOM 697 N N . VAL A 1 85 ? -5.616 12.085 7.714 1.00 95.94 85 VAL A N 1
ATOM 698 C CA . VAL A 1 85 ? -4.674 13.035 7.097 1.00 95.94 85 VAL A CA 1
ATOM 699 C C . VAL A 1 85 ? -3.438 12.306 6.571 1.00 95.94 85 VAL A C 1
ATOM 701 O O . VAL A 1 85 ? -3.048 12.532 5.428 1.00 95.94 85 VAL A O 1
ATOM 704 N N . ILE A 1 86 ? -2.853 11.395 7.358 1.00 95.81 86 ILE A N 1
ATOM 705 C CA . ILE A 1 86 ? -1.705 10.592 6.904 1.00 95.81 86 ILE A CA 1
ATOM 706 C C . ILE A 1 86 ? -2.087 9.740 5.692 1.00 95.81 86 ILE A C 1
ATOM 708 O O . ILE A 1 86 ? -1.325 9.681 4.733 1.00 95.81 86 ILE A O 1
ATOM 712 N N . LEU A 1 87 ? -3.270 9.122 5.701 1.00 96.06 87 LEU A N 1
ATOM 713 C CA . LEU A 1 87 ? -3.778 8.340 4.577 1.00 96.06 87 LEU A CA 1
ATOM 714 C C . LEU A 1 87 ? -3.872 9.186 3.300 1.00 96.06 87 LEU A C 1
ATOM 716 O O . LEU A 1 87 ? -3.406 8.755 2.250 1.00 96.06 87 LEU A O 1
ATOM 720 N N . LEU A 1 88 ? -4.427 10.399 3.382 1.00 97.25 88 LEU A N 1
ATOM 721 C CA . LEU A 1 88 ? -4.535 11.306 2.234 1.00 97.25 88 LEU A CA 1
ATOM 722 C C . LEU A 1 88 ? -3.162 11.751 1.713 1.00 97.25 88 LEU A C 1
ATOM 724 O O . LEU A 1 88 ? -2.957 11.804 0.502 1.00 97.25 88 LEU A O 1
ATOM 728 N N . LEU A 1 89 ? -2.210 12.025 2.609 1.00 97.44 89 LEU A N 1
ATOM 729 C CA . LEU A 1 89 ? -0.831 12.331 2.222 1.00 97.44 89 LEU A CA 1
ATOM 730 C C . LEU A 1 89 ? -0.156 11.129 1.552 1.00 97.44 89 LEU A C 1
ATOM 732 O O . LEU A 1 89 ? 0.511 11.299 0.535 1.00 97.44 89 LEU A O 1
ATOM 736 N N . ALA A 1 90 ? -0.359 9.919 2.075 1.00 97.12 90 ALA A N 1
ATOM 737 C CA . ALA A 1 90 ? 0.162 8.697 1.473 1.00 97.12 90 ALA A CA 1
ATOM 738 C C . ALA A 1 90 ? -0.416 8.473 0.069 1.00 97.12 90 ALA A C 1
ATOM 740 O O . ALA A 1 90 ? 0.347 8.177 -0.844 1.00 97.12 90 ALA A O 1
ATOM 741 N N . ILE A 1 91 ? -1.723 8.690 -0.127 1.00 97.81 91 ILE A N 1
ATOM 742 C CA . ILE A 1 91 ? -2.375 8.625 -1.446 1.00 97.81 91 ILE A CA 1
ATOM 743 C C . ILE A 1 91 ? -1.758 9.639 -2.411 1.00 97.81 91 ILE A C 1
ATOM 745 O O . ILE A 1 91 ? -1.476 9.295 -3.555 1.00 97.81 91 ILE A O 1
ATOM 749 N N . LEU A 1 92 ? -1.523 10.877 -1.966 1.00 97.81 92 LEU A N 1
ATOM 750 C CA . LEU A 1 92 ? -0.898 11.901 -2.803 1.00 97.81 92 LEU A CA 1
ATOM 751 C C . LEU A 1 92 ? 0.521 11.495 -3.221 1.00 97.81 92 LEU A C 1
ATOM 753 O O . LEU A 1 92 ? 0.873 11.603 -4.394 1.00 97.81 92 LEU A O 1
ATOM 757 N N . VAL A 1 93 ? 1.328 11.011 -2.273 1.00 97.06 93 VAL A N 1
ATOM 758 C CA . VAL A 1 93 ? 2.690 10.543 -2.558 1.00 97.06 93 VAL A CA 1
ATOM 759 C C . VAL A 1 93 ? 2.658 9.360 -3.522 1.00 97.06 93 VAL A C 1
ATOM 761 O O . VAL A 1 93 ? 3.403 9.372 -4.498 1.00 97.06 93 VAL A O 1
ATOM 764 N N . ASP A 1 94 ? 1.788 8.376 -3.295 1.00 96.62 94 ASP A N 1
ATOM 765 C CA . ASP A 1 94 ? 1.649 7.198 -4.157 1.00 96.62 94 ASP A CA 1
ATOM 766 C C . ASP A 1 94 ? 1.201 7.586 -5.577 1.00 96.62 94 ASP A C 1
ATOM 768 O O . ASP A 1 94 ? 1.781 7.140 -6.564 1.00 96.62 94 ASP A O 1
ATOM 772 N N . ALA A 1 95 ? 0.264 8.529 -5.707 1.00 95.81 95 ALA A N 1
ATOM 773 C CA . ALA A 1 95 ? -0.158 9.054 -7.004 1.00 95.81 95 ALA A CA 1
ATOM 774 C C . ALA A 1 95 ? 0.994 9.725 -7.775 1.00 95.81 95 ALA A C 1
ATOM 776 O O . ALA A 1 95 ? 1.103 9.555 -8.989 1.00 95.81 95 ALA A O 1
ATOM 777 N N . ILE A 1 96 ? 1.886 10.445 -7.085 1.00 96.06 96 ILE A N 1
ATOM 778 C CA . ILE A 1 96 ? 3.089 11.030 -7.698 1.00 96.06 96 ILE A CA 1
ATOM 779 C C . ILE A 1 96 ? 4.055 9.929 -8.161 1.00 96.06 96 ILE A C 1
ATOM 781 O O . ILE A 1 96 ? 4.658 10.057 -9.229 1.00 96.06 96 ILE A O 1
ATOM 785 N N . GLN A 1 97 ? 4.184 8.828 -7.408 1.00 93.88 97 GLN A N 1
ATOM 786 C CA . GLN A 1 97 ? 5.046 7.701 -7.792 1.00 93.88 97 GLN A CA 1
ATOM 787 C C . GLN A 1 97 ? 4.651 7.099 -9.143 1.00 93.88 97 GLN A C 1
ATOM 789 O O . GLN A 1 97 ? 5.534 6.693 -9.899 1.00 93.88 97 GLN A O 1
ATOM 794 N N . LEU A 1 98 ? 3.358 7.095 -9.489 1.00 90.75 98 LEU A N 1
ATOM 795 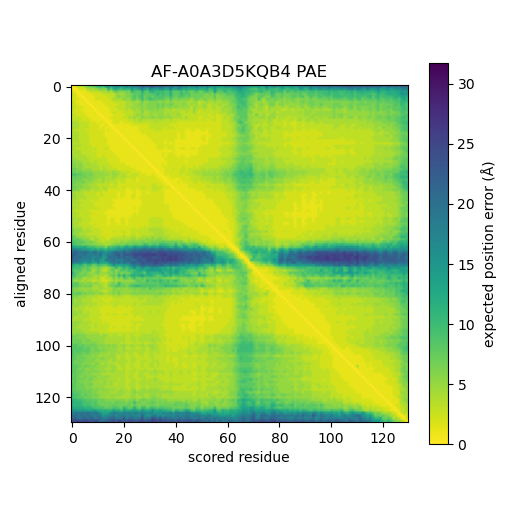C CA . LEU A 1 98 ? 2.858 6.530 -10.749 1.00 90.75 98 LEU A CA 1
ATOM 796 C C . LEU A 1 98 ? 3.493 7.160 -11.997 1.00 90.75 98 LEU A C 1
ATOM 798 O O . LEU A 1 98 ? 3.624 6.480 -13.012 1.00 90.75 98 LEU A O 1
ATOM 802 N N . ILE A 1 99 ? 3.950 8.415 -11.918 1.00 93.69 99 ILE A N 1
ATOM 803 C CA . ILE A 1 99 ? 4.649 9.104 -13.018 1.00 93.69 99 ILE A CA 1
ATOM 804 C C . ILE A 1 99 ? 6.006 8.440 -13.317 1.00 93.69 99 ILE A C 1
ATOM 806 O O . ILE A 1 99 ? 6.461 8.431 -14.460 1.00 93.69 99 ILE A O 1
ATOM 810 N N . PHE A 1 100 ? 6.647 7.858 -12.300 1.00 94.12 100 PHE A N 1
ATOM 811 C CA . PHE A 1 100 ? 7.977 7.248 -12.385 1.00 94.12 100 PHE A CA 1
ATOM 812 C C . PHE A 1 100 ? 7.938 5.721 -12.552 1.00 94.12 100 PHE A C 1
ATOM 814 O O . PHE A 1 100 ? 8.975 5.086 -12.772 1.00 94.12 100 PHE A O 1
ATOM 821 N N . VAL A 1 101 ? 6.757 5.106 -12.444 1.00 91.62 101 VAL A N 1
ATOM 822 C CA . VAL A 1 101 ? 6.578 3.667 -12.666 1.00 91.62 101 VAL A CA 1
ATOM 823 C C . VAL A 1 101 ? 6.747 3.345 -14.153 1.00 91.62 101 VAL A C 1
ATOM 825 O O . VAL A 1 101 ? 6.328 4.091 -15.037 1.00 91.62 101 VAL A O 1
ATOM 828 N N . ARG A 1 102 ? 7.369 2.197 -14.461 1.00 92.19 102 ARG A N 1
ATOM 829 C CA . ARG A 1 102 ? 7.525 1.747 -15.853 1.00 92.19 102 ARG A CA 1
ATOM 830 C C . ARG A 1 102 ? 6.148 1.604 -16.505 1.00 92.19 102 ARG A C 1
ATOM 832 O O . ARG A 1 102 ? 5.295 0.888 -15.986 1.00 92.19 102 ARG A O 1
ATOM 839 N N . ARG A 1 103 ? 5.985 2.178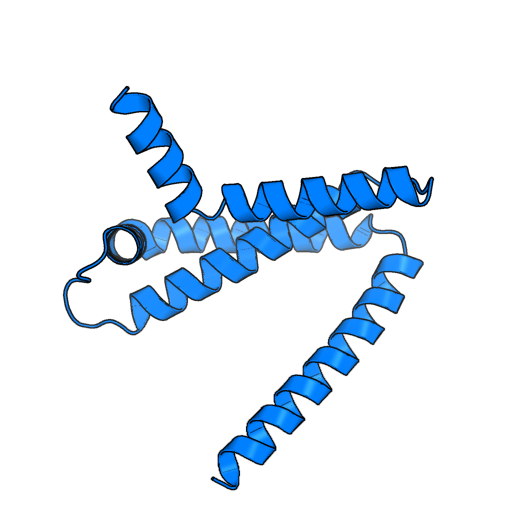 -17.700 1.00 91.94 103 ARG A N 1
ATOM 840 C CA . ARG A 1 103 ? 4.731 2.142 -18.474 1.00 91.94 103 ARG A CA 1
ATOM 841 C C . ARG A 1 103 ? 4.136 0.736 -18.613 1.00 91.94 103 ARG A C 1
ATOM 843 O O . ARG A 1 103 ? 2.928 0.585 -18.491 1.00 91.94 103 ARG A O 1
ATOM 850 N N . ILE A 1 104 ? 4.977 -0.279 -18.835 1.00 92.56 104 ILE A N 1
ATOM 851 C CA . ILE A 1 104 ? 4.526 -1.675 -18.935 1.00 92.56 104 ILE A CA 1
ATOM 852 C C . ILE A 1 104 ? 3.862 -2.151 -17.638 1.00 92.56 104 ILE A C 1
ATOM 854 O O . ILE A 1 104 ? 2.758 -2.669 -17.680 1.00 92.56 104 ILE A O 1
ATOM 858 N N . VAL A 1 105 ? 4.466 -1.880 -16.477 1.00 91.94 105 VAL A N 1
ATOM 859 C CA . VAL A 1 105 ? 3.908 -2.267 -15.171 1.00 91.94 105 VAL A CA 1
ATOM 860 C C . VAL A 1 105 ? 2.564 -1.580 -14.934 1.00 91.94 105 VAL A C 1
ATOM 862 O O . VAL A 1 105 ? 1.636 -2.209 -14.440 1.00 91.94 105 VAL A O 1
ATOM 865 N N . PHE A 1 106 ? 2.441 -0.311 -15.326 1.00 91.38 106 PHE A N 1
ATOM 866 C CA . PHE A 1 106 ? 1.190 0.431 -15.189 1.00 91.38 106 PHE A CA 1
ATOM 867 C C . PHE A 1 106 ? 0.067 -0.148 -16.064 1.00 91.38 106 PHE A C 1
ATOM 869 O O . PHE A 1 106 ? -1.039 -0.364 -15.577 1.00 91.38 106 PHE A O 1
ATOM 876 N N . ILE A 1 107 ? 0.346 -0.441 -17.339 1.00 94.81 107 ILE A N 1
ATOM 877 C CA . ILE A 1 107 ? -0.653 -0.982 -18.277 1.00 94.81 107 ILE A CA 1
ATOM 878 C C . ILE A 1 107 ? -1.083 -2.395 -17.875 1.00 94.81 107 ILE A C 1
ATOM 880 O O . ILE A 1 107 ? -2.280 -2.658 -17.781 1.00 94.81 107 ILE A O 1
ATOM 884 N N . GLU A 1 108 ? -0.128 -3.281 -17.586 1.00 94.44 108 GLU A N 1
ATOM 885 C CA . GLU A 1 108 ? -0.431 -4.640 -17.120 1.00 94.44 108 GLU A CA 1
ATOM 886 C C . GLU A 1 108 ? -1.187 -4.606 -15.781 1.00 94.44 108 GLU A C 1
ATOM 888 O O . GLU A 1 108 ? -2.136 -5.361 -15.567 1.00 94.44 108 GLU A O 1
ATOM 893 N N . GLY A 1 109 ? -0.833 -3.663 -14.901 1.00 93.12 109 GLY A N 1
ATOM 894 C CA . GLY A 1 109 ? -1.545 -3.410 -13.652 1.00 93.12 109 GLY A CA 1
ATOM 895 C C . GLY A 1 109 ? -3.001 -2.986 -13.864 1.00 93.12 109 GLY A C 1
ATOM 896 O O . GLY A 1 109 ? -3.885 -3.488 -13.171 1.00 93.12 109 GLY A O 1
ATOM 897 N N . LEU A 1 110 ? -3.282 -2.121 -14.846 1.00 94.75 110 LEU A N 1
ATOM 898 C CA . LEU A 1 110 ? -4.654 -1.757 -15.220 1.00 94.75 110 LEU A CA 1
ATOM 899 C C . LEU A 1 110 ? -5.436 -2.956 -15.769 1.00 94.75 110 LEU A C 1
ATOM 901 O O . LEU A 1 110 ? -6.605 -3.130 -15.421 1.00 94.75 110 LEU A O 1
ATOM 905 N N . GLY A 1 111 ? -4.794 -3.802 -16.579 1.00 96.81 111 GLY A N 1
ATOM 906 C CA . GLY A 1 111 ? -5.385 -5.054 -17.054 1.00 96.81 111 GLY A CA 1
ATOM 907 C C . GLY A 1 111 ? -5.778 -5.971 -15.895 1.00 96.81 111 GLY A C 1
ATOM 908 O O . GLY A 1 111 ? -6.918 -6.429 -15.816 1.00 96.81 111 GLY A O 1
ATOM 909 N N . LEU A 1 112 ? -4.874 -6.174 -14.933 1.00 95.44 112 LEU A N 1
ATOM 910 C CA . LEU A 1 112 ? -5.157 -6.963 -13.734 1.00 95.44 112 LEU A CA 1
ATOM 911 C C . LEU A 1 112 ? -6.282 -6.350 -12.884 1.00 95.44 112 LEU A C 1
ATOM 913 O O . LEU A 1 112 ? -7.183 -7.066 -12.447 1.00 95.44 112 LEU A O 1
ATOM 917 N N . ALA A 1 113 ? -6.267 -5.030 -12.680 1.00 94.19 113 ALA A N 1
ATOM 918 C CA . ALA A 1 113 ? -7.311 -4.322 -11.941 1.00 94.19 113 ALA A CA 1
ATOM 919 C C . ALA A 1 113 ? -8.694 -4.500 -12.588 1.00 94.19 113 ALA A C 1
ATOM 921 O O . ALA A 1 113 ? -9.687 -4.694 -11.884 1.00 94.19 113 ALA A O 1
ATOM 922 N N . PHE A 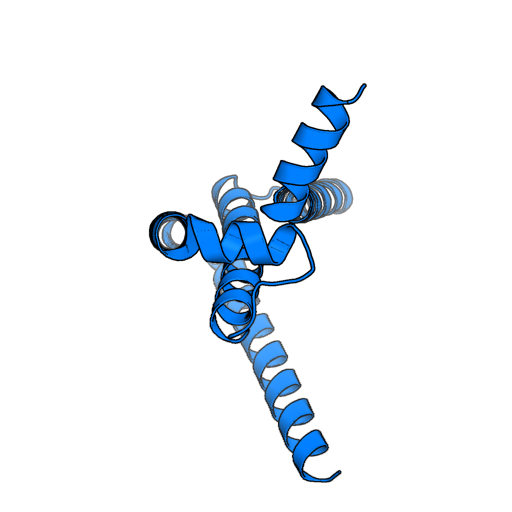1 114 ? -8.760 -4.504 -13.921 1.00 96.62 114 PHE A N 1
ATOM 923 C CA . PHE A 1 114 ? -9.986 -4.788 -14.661 1.00 96.62 114 PHE A CA 1
ATOM 924 C C . PHE A 1 114 ? -10.513 -6.207 -14.391 1.00 96.62 114 PHE A C 1
ATOM 926 O O . PHE A 1 114 ? -11.697 -6.371 -14.088 1.00 96.62 114 PHE A O 1
ATOM 933 N N . PHE A 1 115 ? -9.651 -7.230 -14.404 1.00 96.88 115 PHE A N 1
ATOM 934 C CA . PHE A 1 115 ? -10.062 -8.600 -14.062 1.00 96.88 115 PHE A CA 1
ATOM 935 C C . PHE A 1 115 ? -10.534 -8.734 -12.608 1.00 96.88 115 PHE A C 1
ATOM 937 O O . PHE A 1 115 ? -11.537 -9.400 -12.344 1.00 96.88 115 PHE A O 1
ATOM 944 N N . ILE A 1 116 ? -9.866 -8.062 -11.667 1.00 94.88 116 ILE A N 1
ATOM 945 C CA . ILE A 1 116 ? -10.287 -8.021 -10.258 1.00 94.88 116 ILE A CA 1
ATOM 946 C C . ILE A 1 116 ? -11.666 -7.358 -10.120 1.00 94.88 116 ILE A C 1
ATOM 948 O O . ILE A 1 116 ? -12.514 -7.842 -9.368 1.00 94.88 116 ILE A O 1
ATOM 952 N N . LEU A 1 117 ? -11.927 -6.284 -10.870 1.00 95.38 117 LEU A N 1
ATOM 953 C CA . LEU A 1 117 ? -13.233 -5.628 -10.882 1.00 95.38 117 LEU A CA 1
ATOM 954 C C . LEU A 1 117 ? -14.329 -6.568 -11.398 1.00 95.38 117 LEU A C 1
ATOM 956 O O . LEU A 1 117 ? -15.381 -6.672 -10.767 1.00 95.38 117 LEU A O 1
ATOM 960 N N . ILE A 1 118 ? -14.079 -7.289 -12.497 1.00 96.19 118 IL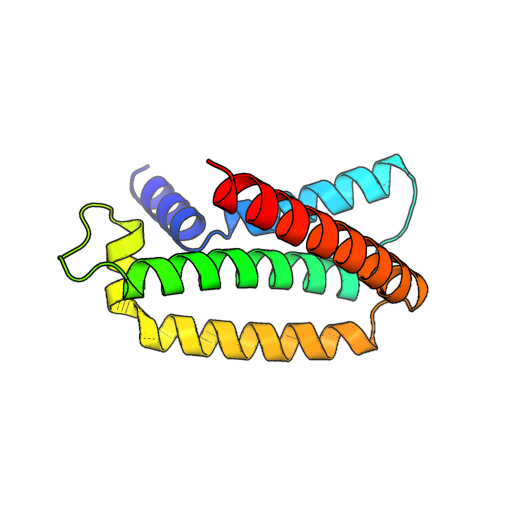E A N 1
ATOM 961 C CA . ILE A 1 118 ? -15.006 -8.310 -13.009 1.00 96.19 118 ILE A CA 1
ATOM 962 C C . ILE A 1 118 ? -15.283 -9.363 -11.936 1.00 96.19 118 ILE A C 1
ATOM 964 O O . ILE A 1 118 ? -16.445 -9.672 -11.674 1.00 96.19 118 ILE A O 1
ATOM 968 N N . TYR A 1 119 ? -14.240 -9.875 -11.280 1.00 94.69 119 TYR A N 1
ATOM 969 C CA . TYR A 1 119 ? -14.379 -10.845 -10.196 1.00 94.69 119 TYR A CA 1
ATOM 970 C C . TYR A 1 119 ? -15.277 -10.317 -9.066 1.00 94.69 119 TYR A C 1
ATOM 972 O O . TYR A 1 119 ? -16.202 -11.009 -8.637 1.00 94.69 119 TYR A O 1
ATOM 980 N N . PHE A 1 120 ? -15.077 -9.073 -8.618 1.00 92.50 120 PHE A N 1
ATOM 981 C CA . PHE A 1 120 ? -15.921 -8.480 -7.579 1.00 92.50 120 PHE A CA 1
ATOM 982 C C . PHE A 1 120 ? -17.367 -8.262 -8.026 1.00 92.50 120 PHE A C 1
ATOM 984 O O . PHE A 1 120 ? -18.286 -8.489 -7.236 1.00 92.50 120 PHE A O 1
ATOM 991 N N . LEU A 1 121 ? -17.592 -7.852 -9.275 1.00 94.31 121 LEU A N 1
ATOM 992 C CA . LEU A 1 121 ? -18.937 -7.699 -9.830 1.00 94.31 121 LEU A CA 1
ATOM 993 C C . LEU A 1 121 ? -19.657 -9.043 -9.925 1.00 94.31 121 LEU A C 1
ATOM 995 O O . LEU A 1 121 ? -20.820 -9.134 -9.532 1.00 94.31 121 LEU A O 1
ATOM 999 N N . PHE A 1 122 ? -18.957 -10.083 -10.375 1.00 94.50 122 PHE A N 1
ATOM 1000 C CA . PHE A 1 122 ? -19.480 -11.442 -10.441 1.00 94.50 122 PHE A CA 1
ATOM 1001 C C . PHE A 1 122 ? -19.821 -11.984 -9.048 1.00 94.50 122 PHE A C 1
ATOM 1003 O O . PHE A 1 122 ? -20.928 -12.467 -8.820 1.00 94.50 122 PHE A O 1
ATOM 1010 N N . HIS A 1 123 ? -18.920 -11.818 -8.076 1.00 92.31 123 HIS A N 1
ATOM 1011 C CA . HIS A 1 123 ? -19.169 -12.207 -6.685 1.00 92.31 123 HIS A CA 1
ATOM 1012 C C . HIS A 1 123 ? -20.354 -11.456 -6.069 1.00 92.31 123 HIS A C 1
ATOM 1014 O O . HIS A 1 123 ? -21.177 -12.047 -5.367 1.00 92.31 123 HIS A O 1
ATOM 1020 N N . ARG A 1 124 ? -20.476 -10.151 -6.347 1.00 90.62 124 ARG A N 1
ATOM 1021 C CA . ARG A 1 124 ? -21.620 -9.344 -5.906 1.00 90.62 124 ARG A CA 1
ATOM 1022 C C . ARG A 1 124 ? -22.918 -9.826 -6.545 1.00 90.62 124 ARG A C 1
ATOM 1024 O O . ARG A 1 124 ? -23.910 -9.931 -5.836 1.00 90.62 124 ARG A O 1
ATOM 1031 N N . TYR A 1 125 ? -22.905 -10.131 -7.842 1.00 90.75 125 TYR A N 1
ATOM 1032 C CA . TYR A 1 125 ? -24.056 -10.687 -8.547 1.00 90.75 125 TYR A CA 1
ATOM 1033 C C . TYR A 1 125 ? -24.499 -11.998 -7.896 1.00 90.75 125 TYR A C 1
ATOM 1035 O O . TYR A 1 125 ? -25.635 -12.083 -7.457 1.00 90.75 125 TYR A O 1
ATOM 1043 N N . LEU A 1 126 ? -23.599 -12.966 -7.694 1.00 89.81 126 LEU A N 1
ATOM 1044 C CA . LEU A 1 126 ? -23.948 -14.247 -7.064 1.00 89.81 126 LEU A CA 1
ATOM 1045 C C . LEU A 1 126 ? -24.512 -14.106 -5.643 1.00 89.81 126 LEU A C 1
ATOM 1047 O O . LEU A 1 126 ? -25.405 -14.859 -5.266 1.00 89.81 126 LEU A O 1
ATOM 1051 N N . LYS A 1 127 ? -24.027 -13.139 -4.854 1.00 76.00 127 LYS A N 1
ATOM 1052 C CA . LYS A 1 127 ? -24.593 -12.844 -3.527 1.00 76.00 127 LYS A CA 1
ATOM 1053 C C . LYS A 1 127 ? -26.007 -12.264 -3.571 1.00 76.00 127 LYS A C 1
ATOM 1055 O O . LYS A 1 127 ? -26.691 -12.370 -2.568 1.00 76.00 127 LYS A O 1
ATOM 1060 N N . LEU A 1 128 ? -26.431 -11.652 -4.677 1.00 67.12 128 LEU A N 1
ATOM 1061 C CA . LEU A 1 128 ? -27.808 -11.171 -4.850 1.00 67.12 128 LEU A CA 1
ATOM 1062 C C . LEU A 1 128 ? -28.788 -12.307 -5.194 1.00 67.12 128 LEU A C 1
ATOM 1064 O O . LEU A 1 128 ? -29.991 -12.109 -5.072 1.00 67.12 128 LEU A O 1
ATOM 1068 N N . PHE A 1 129 ? -28.288 -13.475 -5.618 1.00 58.31 129 PHE A N 1
ATOM 1069 C CA . PHE A 1 129 ? -29.091 -14.670 -5.927 1.00 58.31 129 PHE A CA 1
ATOM 1070 C C . PHE A 1 129 ? -29.138 -15.698 -4.782 1.00 58.31 129 PHE A C 1
ATOM 1072 O O . PHE A 1 129 ? -29.691 -16.782 -4.965 1.00 58.31 129 PHE A O 1
ATOM 1079 N N . LYS A 1 130 ? -28.559 -15.382 -3.619 1.00 49.34 130 LYS A N 1
ATOM 1080 C CA . LYS A 1 130 ? -28.720 -16.136 -2.367 1.00 49.34 130 LYS A CA 1
ATOM 1081 C C . LYS A 1 130 ? -29.564 -15.334 -1.393 1.00 49.34 130 LYS A C 1
ATOM 1083 O O . LYS A 1 130 ? -30.349 -15.980 -0.671 1.00 49.34 130 LYS A O 1
#

Sequence (130 aa):
MEKLIRFYRLLNILSIDVTIGAVVCAMFFARLFQVTILPYGLISLGLTVWIIYTADHLLDARKIHKPASTERHRFHQQNFKFLLVILLLAILVDAIQLIFVRRIVFIEGLGLAFFILIYFLFHRYLKLFK